Protein AF-X1VL37-F1 (afdb_monomer_lite)

InterPro domains:
  IPR004948 Nucleoside-triphosphatase, THEP1 type [PF03266] (1-52)
  IPR004948 Nucleoside-triphosphatase, THEP1 type [PTHR43146] (1-53)
  IPR027417 P-loop containing nucleoside triphosphate hydrolase [G3DSA:3.40.50.300] (1-53)

Secondary structure (DSSP, 8-state):
-EEEEE-TTGGG-HHHHHHHHHHHTSSS--EEEE-SS--HHHHHHHT-TT---

Organism: NCBI:txid412755

Radius of gyration: 10.21 Å; chains: 1; bounding box: 25×20×21 Å

Structure (mmCIF, N/CA/C/O backbone):
data_AF-X1VL37-F1
#
_entry.id   AF-X1VL37-F1
#
loop_
_atom_site.group_PDB
_atom_site.id
_atom_site.type_symbol
_atom_site.label_atom_id
_atom_site.label_alt_id
_atom_site.label_comp_id
_atom_site.label_asym_id
_atom_site.label_entity_id
_atom_site.label_seq_id
_atom_site.pdbx_PDB_ins_code
_atom_site.Cartn_x
_atom_site.Cartn_y
_atom_site.Cartn_z
_atom_site.occupancy
_atom_site.B_iso_or_equiv
_atom_site.auth_seq_id
_atom_site.auth_comp_id
_atom_site.auth_asym_id
_atom_site.auth_atom_id
_atom_site.pdbx_PDB_model_num
ATOM 1 N N . VAL A 1 1 ? -9.011 6.285 5.495 1.00 96.81 1 VAL A N 1
ATOM 2 C CA . VAL A 1 1 ? -7.633 6.791 5.668 1.00 96.81 1 VAL A CA 1
ATOM 3 C C . VAL A 1 1 ? -7.189 7.292 4.317 1.00 96.81 1 VAL A C 1
ATOM 5 O O . VAL A 1 1 ? -7.403 6.580 3.347 1.00 96.81 1 VAL A O 1
ATOM 8 N N . ILE A 1 2 ? -6.663 8.509 4.254 1.00 97.69 2 ILE A N 1
ATOM 9 C CA . ILE A 1 2 ? -6.103 9.058 3.020 1.00 97.69 2 ILE A CA 1
ATOM 10 C C . ILE A 1 2 ? -4.586 9.006 3.171 1.00 97.69 2 ILE A C 1
ATOM 12 O O . ILE A 1 2 ? -4.072 9.445 4.201 1.00 97.69 2 ILE A O 1
ATOM 16 N N . ILE A 1 3 ? -3.898 8.418 2.198 1.00 97.12 3 ILE A N 1
ATOM 17 C CA . ILE A 1 3 ? -2.435 8.394 2.126 1.00 97.12 3 ILE A CA 1
ATOM 18 C C . ILE A 1 3 ? -2.059 9.145 0.858 1.00 97.12 3 ILE A C 1
ATOM 20 O O . ILE A 1 3 ? -2.425 8.713 -0.228 1.00 97.12 3 ILE A O 1
ATOM 24 N N . ASP A 1 4 ? -1.368 10.271 1.001 1.00 95.44 4 ASP A N 1
ATOM 25 C CA . ASP A 1 4 ? -1.034 11.101 -0.155 1.00 95.44 4 ASP A CA 1
ATOM 26 C C . ASP A 1 4 ? -0.174 10.326 -1.156 1.00 95.44 4 ASP A C 1
ATOM 28 O O . ASP A 1 4 ? -0.597 10.187 -2.292 1.00 95.44 4 ASP A O 1
ATOM 32 N N . GLU A 1 5 ? 0.928 9.695 -0.723 1.00 95.19 5 GLU A N 1
ATOM 33 C CA . GLU A 1 5 ? 1.794 8.888 -1.595 1.00 95.19 5 GLU A CA 1
ATOM 34 C C . GLU A 1 5 ? 2.372 7.644 -0.891 1.00 95.19 5 GLU A C 1
ATOM 36 O O . GLU A 1 5 ? 2.848 7.702 0.245 1.00 95.19 5 GLU A O 1
ATOM 41 N N . ILE A 1 6 ? 2.345 6.503 -1.590 1.00 95.25 6 ILE A N 1
ATOM 42 C CA . ILE A 1 6 ? 3.134 5.296 -1.297 1.00 95.25 6 ILE A CA 1
ATOM 43 C C . ILE A 1 6 ? 4.181 5.154 -2.409 1.00 95.25 6 ILE A C 1
ATOM 45 O O . ILE A 1 6 ? 3.987 4.431 -3.395 1.00 95.25 6 ILE A O 1
ATOM 49 N N . GLY A 1 7 ? 5.275 5.898 -2.261 1.00 92.50 7 GLY A N 1
ATOM 50 C CA . GLY A 1 7 ? 6.343 6.020 -3.241 1.00 92.50 7 GLY A CA 1
ATOM 51 C C . GLY A 1 7 ? 7.624 5.307 -2.816 1.00 92.50 7 GLY A C 1
ATOM 52 O O . GLY A 1 7 ? 7.744 4.728 -1.733 1.00 92.50 7 GLY A O 1
ATOM 53 N N . LYS A 1 8 ? 8.622 5.330 -3.708 1.00 89.31 8 LYS A N 1
ATOM 54 C CA . LYS A 1 8 ? 9.925 4.681 -3.481 1.00 89.31 8 LYS A CA 1
ATOM 55 C C . LYS A 1 8 ? 10.655 5.260 -2.264 1.00 89.31 8 LYS A C 1
ATOM 57 O O . LYS A 1 8 ? 11.422 4.540 -1.633 1.00 89.31 8 LYS A O 1
ATOM 62 N N . MET A 1 9 ? 10.462 6.542 -1.957 1.00 88.19 9 MET A N 1
ATOM 63 C CA . MET A 1 9 ? 11.174 7.209 -0.866 1.00 88.19 9 MET A CA 1
ATOM 64 C C . MET A 1 9 ? 10.586 6.839 0.501 1.00 88.19 9 MET A C 1
ATOM 66 O O . MET A 1 9 ? 11.319 6.565 1.450 1.00 88.19 9 MET A O 1
ATOM 70 N N . GLU A 1 10 ? 9.266 6.741 0.591 1.00 89.81 10 GLU A N 1
ATOM 71 C CA . GLU A 1 10 ? 8.534 6.485 1.830 1.00 89.81 10 GLU A CA 1
ATOM 72 C C . GLU A 1 10 ? 8.751 5.043 2.299 1.00 89.81 10 GLU A C 1
ATOM 74 O O . GLU A 1 10 ? 8.928 4.780 3.491 1.00 89.81 10 GLU A O 1
ATOM 79 N N . ILE A 1 11 ? 8.831 4.102 1.354 1.00 92.44 11 ILE A N 1
ATOM 80 C CA . ILE A 1 11 ? 9.068 2.681 1.636 1.00 92.44 11 ILE A CA 1
ATOM 81 C C . ILE A 1 11 ? 10.518 2.373 2.054 1.00 92.44 11 ILE A C 1
ATOM 83 O O . ILE A 1 11 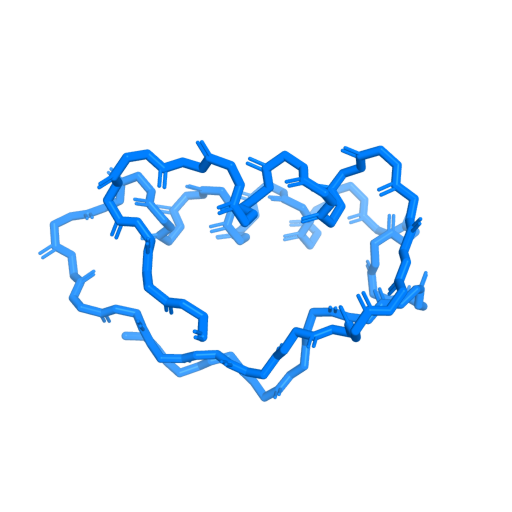? 10.839 1.219 2.324 1.00 92.44 11 ILE A O 1
ATOM 87 N N . PHE A 1 12 ? 11.421 3.348 2.180 1.00 92.38 12 PHE A N 1
ATOM 88 C CA . PHE A 1 12 ? 12.663 3.106 2.931 1.00 92.38 12 PHE A CA 1
ATOM 89 C C . PHE A 1 12 ? 12.418 3.043 4.445 1.00 92.38 12 PHE A C 1
ATOM 91 O O . PHE A 1 12 ? 13.215 2.455 5.171 1.00 92.38 12 PHE A O 1
ATOM 98 N N . SER A 1 13 ? 11.306 3.598 4.932 1.00 94.81 13 SER A N 1
ATOM 99 C CA . SER A 1 13 ? 10.934 3.569 6.344 1.00 94.81 13 SER A CA 1
ATOM 100 C C . SER A 1 13 ? 10.083 2.343 6.666 1.00 94.81 13 SER A C 1
ATOM 102 O O . SER A 1 13 ? 8.923 2.246 6.263 1.00 94.81 13 SER A O 1
ATOM 104 N N . ASP A 1 14 ? 10.616 1.419 7.463 1.00 95.62 14 ASP A N 1
ATOM 105 C CA . ASP A 1 14 ? 9.846 0.247 7.901 1.00 95.62 14 ASP A CA 1
ATOM 106 C C . ASP A 1 14 ? 8.639 0.639 8.762 1.00 95.62 14 ASP A C 1
ATOM 108 O O . ASP A 1 14 ? 7.556 0.079 8.603 1.00 95.62 14 ASP A O 1
ATOM 112 N N . LYS A 1 15 ? 8.762 1.706 9.563 1.00 97.00 15 LYS A N 1
ATOM 113 C CA . LYS A 1 15 ? 7.623 2.277 10.299 1.00 97.00 15 LYS A CA 1
ATOM 114 C C . LYS A 1 15 ? 6.517 2.753 9.360 1.00 97.00 15 LYS A C 1
ATOM 116 O O . LYS A 1 15 ? 5.340 2.595 9.675 1.00 97.00 15 LYS A O 1
ATOM 121 N N . PHE A 1 16 ? 6.875 3.345 8.220 1.00 96.00 16 PHE A N 1
ATOM 122 C CA . PHE A 1 16 ? 5.887 3.752 7.224 1.00 96.00 16 PHE A CA 1
ATOM 123 C C . PHE A 1 16 ? 5.184 2.525 6.637 1.00 96.00 16 PHE A C 1
ATOM 125 O O . PHE A 1 16 ? 3.954 2.470 6.650 1.00 96.00 16 PHE A O 1
ATOM 132 N N . LYS A 1 17 ? 5.944 1.495 6.236 1.00 96.12 17 LYS A N 1
ATOM 133 C CA . LYS A 1 17 ? 5.381 0.234 5.724 1.00 96.12 17 LYS A CA 1
ATOM 134 C C . LYS A 1 17 ? 4.407 -0.417 6.700 1.00 96.12 17 LYS A C 1
ATOM 136 O O . LYS A 1 17 ? 3.340 -0.871 6.291 1.00 96.12 17 LYS A O 1
ATOM 141 N N . GLU A 1 18 ? 4.761 -0.464 7.982 1.00 97.56 18 GLU A N 1
ATOM 142 C CA . GLU A 1 18 ? 3.912 -1.021 9.038 1.00 97.56 18 GLU A CA 1
ATOM 143 C C . GLU A 1 18 ? 2.602 -0.243 9.180 1.00 97.56 18 GLU A C 1
ATOM 145 O O . GLU A 1 18 ? 1.535 -0.844 9.308 1.00 97.56 18 GLU A O 1
ATOM 150 N N . LYS A 1 19 ? 2.650 1.094 9.122 1.00 97.12 19 LYS A N 1
ATOM 151 C CA . LYS A 1 19 ? 1.449 1.937 9.199 1.00 97.12 19 LYS A CA 1
ATOM 152 C C . LYS A 1 19 ? 0.561 1.790 7.971 1.00 97.12 19 LYS A C 1
ATOM 154 O O . LYS A 1 19 ? -0.654 1.692 8.138 1.00 97.12 19 LYS A O 1
ATOM 159 N N . VAL A 1 20 ? 1.140 1.729 6.772 1.00 96.94 20 VAL A N 1
ATOM 160 C CA . VAL A 1 20 ? 0.401 1.444 5.534 1.00 96.94 20 VAL A CA 1
ATOM 161 C C . VAL A 1 20 ? -0.299 0.093 5.651 1.00 96.94 20 VAL A C 1
ATOM 163 O O . VAL A 1 20 ? -1.513 0.017 5.472 1.00 96.94 20 VAL A O 1
ATOM 166 N N . LEU A 1 21 ? 0.425 -0.954 6.053 1.00 97.06 21 LEU A N 1
ATOM 167 C CA . LEU A 1 21 ? -0.141 -2.293 6.198 1.00 97.06 21 LEU A CA 1
ATOM 168 C C . LEU A 1 21 ? -1.238 -2.345 7.270 1.00 97.06 21 LEU A C 1
ATOM 170 O O . LEU A 1 21 ? -2.274 -2.967 7.056 1.00 97.06 21 LEU A O 1
ATOM 174 N N . ALA A 1 22 ? -1.060 -1.654 8.396 1.00 98.12 22 ALA A N 1
ATOM 175 C CA . ALA A 1 22 ? -2.089 -1.542 9.427 1.00 98.12 22 ALA A CA 1
ATOM 176 C C . ALA A 1 22 ? -3.352 -0.826 8.921 1.00 98.12 22 ALA A C 1
ATOM 178 O O . ALA A 1 22 ? -4.457 -1.191 9.318 1.00 98.12 22 ALA A O 1
ATOM 179 N N . CYS A 1 23 ? -3.212 0.173 8.043 1.00 97.75 23 CYS A N 1
ATOM 180 C CA . CYS A 1 23 ? -4.355 0.831 7.412 1.00 97.75 23 CYS A CA 1
ATOM 181 C C . CYS A 1 23 ? -5.072 -0.111 6.440 1.00 97.75 23 CYS A C 1
ATOM 183 O O . CYS A 1 23 ? -6.292 -0.240 6.535 1.00 97.75 23 CYS A O 1
ATOM 185 N N . LEU A 1 24 ? -4.322 -0.801 5.574 1.00 97.19 24 LEU A N 1
ATOM 186 C CA . LEU A 1 24 ? -4.856 -1.764 4.604 1.00 97.19 24 LEU A CA 1
ATOM 187 C C . LEU A 1 24 ? -5.513 -2.979 5.277 1.00 97.19 24 LE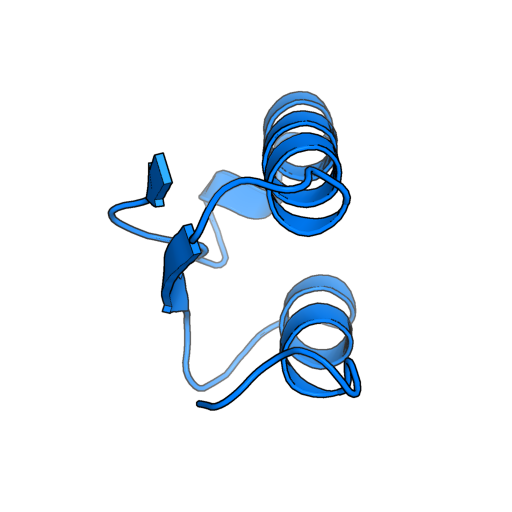U A C 1
ATOM 189 O O . LEU A 1 24 ? -6.486 -3.511 4.769 1.00 97.19 24 LEU A O 1
ATOM 193 N N . ASN A 1 25 ? -5.028 -3.405 6.443 1.00 97.56 25 ASN A N 1
ATOM 194 C CA . ASN A 1 25 ? -5.617 -4.514 7.205 1.00 97.56 25 ASN A CA 1
ATOM 195 C C . ASN A 1 25 ? -6.753 -4.071 8.145 1.00 97.56 25 ASN A C 1
ATOM 197 O O . ASN A 1 25 ? -7.277 -4.876 8.918 1.00 97.56 25 ASN A O 1
ATOM 201 N N . SER A 1 26 ? -7.117 -2.788 8.137 1.00 97.19 26 SER A N 1
ATOM 202 C CA . SER A 1 26 ? -8.218 -2.275 8.948 1.00 97.19 26 SER A CA 1
ATOM 203 C C . SER A 1 26 ? -9.549 -2.367 8.201 1.00 97.19 26 SER A C 1
ATOM 205 O O . SER A 1 26 ? -9.595 -2.445 6.982 1.00 97.19 26 SER A O 1
ATOM 207 N N . LYS A 1 27 ? -10.666 -2.252 8.927 1.00 96.31 27 LYS A N 1
ATOM 208 C CA . LYS A 1 27 ? -12.006 -2.145 8.315 1.00 96.31 27 LYS A CA 1
ATOM 209 C C . LYS A 1 27 ? -12.290 -0.771 7.685 1.00 96.31 27 LYS A C 1
ATOM 211 O O . LYS A 1 27 ? -13.418 -0.505 7.281 1.00 96.31 27 LYS A O 1
ATOM 216 N N . LYS A 1 28 ? -11.324 0.155 7.698 1.00 96.69 28 LYS A N 1
ATOM 217 C CA . LYS A 1 28 ? -11.518 1.520 7.195 1.00 96.69 28 LYS A CA 1
ATOM 218 C C . LYS A 1 28 ? -11.287 1.538 5.690 1.00 96.69 28 LYS A C 1
ATOM 220 O O . LYS A 1 28 ? -10.316 0.964 5.221 1.00 96.69 28 LYS A O 1
ATOM 225 N N . PHE A 1 29 ? -12.100 2.301 4.965 1.00 97.19 29 PHE A N 1
ATOM 226 C CA . PHE A 1 29 ? -11.822 2.602 3.562 1.00 97.19 29 PHE A CA 1
ATOM 227 C C . PHE A 1 29 ? -10.485 3.349 3.432 1.00 97.19 29 PHE A C 1
ATOM 229 O O . PHE A 1 29 ? -10.235 4.299 4.190 1.00 97.19 29 PHE A O 1
ATOM 236 N N . VAL A 1 30 ? -9.629 2.926 2.502 1.00 98.19 30 VAL A N 1
ATOM 237 C CA . VAL A 1 30 ? -8.318 3.531 2.236 1.00 98.19 30 VAL A CA 1
ATOM 238 C C . VAL A 1 30 ? -8.306 4.073 0.812 1.00 98.19 30 VAL A C 1
ATOM 240 O O . VAL A 1 30 ? -8.585 3.340 -0.127 1.00 98.19 30 VAL A O 1
ATOM 243 N N . LEU A 1 31 ? -7.969 5.352 0.672 1.00 98.25 31 LEU A N 1
ATOM 244 C CA . LEU A 1 31 ? -7.684 5.985 -0.612 1.00 98.25 31 LEU A CA 1
ATOM 245 C C . LEU A 1 31 ? -6.226 6.431 -0.587 1.00 98.25 31 LEU A C 1
ATOM 247 O O . LEU A 1 31 ? -5.818 7.120 0.350 1.00 98.25 31 LEU A O 1
ATOM 251 N N . ALA A 1 32 ? -5.445 6.016 -1.577 1.00 97.00 32 ALA A N 1
ATOM 252 C CA . ALA A 1 32 ? -4.026 6.328 -1.635 1.00 97.00 32 ALA A CA 1
ATOM 253 C C . ALA A 1 32 ? -3.568 6.584 -3.068 1.00 97.00 32 ALA A C 1
ATOM 255 O O . ALA A 1 32 ? -4.122 5.986 -3.990 1.00 97.00 32 ALA A O 1
ATOM 256 N N . THR A 1 33 ? -2.529 7.402 -3.253 1.00 96.50 33 THR A N 1
ATOM 257 C CA . THR A 1 33 ? -1.740 7.332 -4.490 1.00 96.50 33 THR A CA 1
ATOM 258 C C . THR A 1 33 ? -0.577 6.366 -4.299 1.00 96.50 33 THR A C 1
ATOM 260 O O . THR A 1 33 ? 0.008 6.255 -3.218 1.00 96.50 33 THR A O 1
ATOM 263 N N . ILE A 1 34 ? -0.276 5.600 -5.341 1.00 94.81 34 ILE A N 1
ATOM 264 C CA . ILE A 1 34 ? 0.757 4.571 -5.312 1.00 94.81 34 ILE A CA 1
ATOM 265 C C . ILE A 1 34 ? 1.553 4.626 -6.611 1.00 94.81 34 ILE A C 1
ATOM 267 O O . ILE A 1 34 ? 0.981 4.751 -7.696 1.00 94.81 34 ILE A O 1
ATOM 271 N N . GLY A 1 35 ? 2.880 4.533 -6.509 1.00 92.50 35 GLY A N 1
ATOM 272 C CA . GLY A 1 35 ? 3.755 4.595 -7.679 1.00 92.50 35 GLY A CA 1
ATOM 273 C C . GLY A 1 35 ? 3.398 3.527 -8.719 1.00 92.50 35 GLY A C 1
ATOM 274 O O . GLY A 1 35 ? 3.148 2.374 -8.366 1.00 92.50 35 GLY A O 1
ATOM 275 N N . ILE A 1 36 ? 3.360 3.888 -10.010 1.00 88.50 36 ILE A N 1
ATOM 276 C CA . ILE A 1 36 ? 3.050 2.952 -11.112 1.00 88.50 36 ILE A CA 1
ATOM 277 C C . ILE A 1 36 ? 4.102 1.834 -11.170 1.00 88.50 36 ILE A C 1
ATOM 279 O O . ILE A 1 36 ? 3.750 0.654 -11.159 1.00 88.50 36 ILE A O 1
ATOM 283 N N . GLY A 1 37 ? 5.382 2.209 -11.163 1.00 80.94 37 GLY A N 1
ATOM 284 C CA . GLY A 1 37 ? 6.502 1.303 -10.915 1.00 80.94 37 GLY A CA 1
ATOM 285 C C . GLY A 1 37 ? 6.839 1.230 -9.426 1.00 80.94 37 GLY A C 1
ATOM 286 O O . GLY A 1 37 ? 6.410 2.067 -8.635 1.00 80.94 37 GLY A O 1
ATOM 287 N N . GLY A 1 38 ? 7.632 0.243 -9.028 1.00 74.81 38 GLY A N 1
A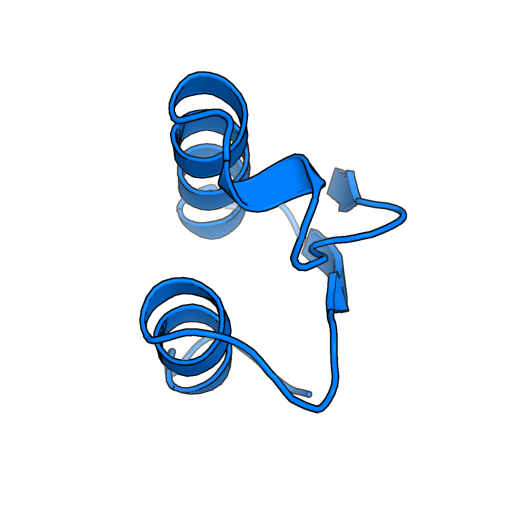TOM 288 C CA . GLY A 1 38 ? 8.002 0.096 -7.629 1.00 74.81 38 GLY A CA 1
ATOM 289 C C . GLY A 1 38 ? 8.845 -1.134 -7.366 1.00 74.81 38 GLY A C 1
ATOM 290 O O . GLY A 1 38 ? 9.156 -1.909 -8.269 1.00 74.81 38 GLY A O 1
ATOM 291 N N . ASP A 1 39 ? 9.230 -1.295 -6.108 1.00 84.69 39 ASP A N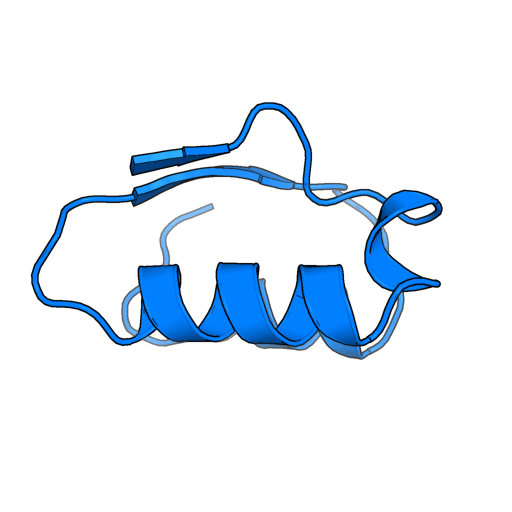 1
ATOM 292 C CA . ASP A 1 39 ? 9.883 -2.507 -5.647 1.00 84.69 39 ASP A CA 1
ATOM 293 C C . ASP A 1 39 ? 8.855 -3.629 -5.384 1.00 84.69 39 ASP A C 1
ATOM 295 O O . ASP A 1 39 ? 7.654 -3.529 -5.677 1.00 84.69 39 ASP A O 1
ATOM 299 N N . LYS A 1 40 ? 9.335 -4.730 -4.799 1.00 90.62 40 LYS A N 1
ATOM 300 C CA . LYS A 1 40 ? 8.483 -5.862 -4.416 1.00 90.62 40 LYS A CA 1
ATOM 301 C C . LYS A 1 40 ? 7.404 -5.477 -3.395 1.00 90.62 40 LYS A C 1
ATOM 303 O O . LYS A 1 40 ? 6.396 -6.168 -3.326 1.00 90.62 40 LYS A O 1
ATOM 308 N N . TYR A 1 41 ? 7.596 -4.426 -2.595 1.00 92.50 41 TYR A N 1
ATOM 309 C CA . TYR A 1 41 ? 6.617 -3.998 -1.598 1.00 92.50 41 TYR A CA 1
ATOM 310 C C . TYR A 1 41 ? 5.420 -3.310 -2.260 1.00 92.50 41 TYR A C 1
ATOM 312 O O . TYR A 1 41 ? 4.285 -3.709 -2.013 1.00 92.50 41 TYR A O 1
ATOM 320 N N . ILE A 1 42 ? 5.667 -2.348 -3.156 1.00 93.94 42 ILE A N 1
ATOM 321 C CA . ILE A 1 42 ? 4.599 -1.662 -3.906 1.00 93.94 42 ILE A CA 1
ATOM 322 C C . ILE A 1 42 ? 3.787 -2.662 -4.735 1.00 93.94 42 ILE A C 1
ATOM 324 O O . ILE A 1 42 ? 2.558 -2.625 -4.715 1.00 93.94 42 ILE A O 1
ATOM 328 N N . SER A 1 43 ? 4.468 -3.584 -5.422 1.00 93.69 43 SER A N 1
ATOM 329 C CA . SER A 1 43 ? 3.810 -4.590 -6.271 1.00 93.69 43 SER A CA 1
ATOM 330 C C . SER A 1 43 ? 2.843 -5.464 -5.463 1.00 93.69 43 SER A C 1
ATOM 332 O O . SER A 1 43 ? 1.690 -5.628 -5.847 1.00 93.69 43 SER A O 1
ATOM 334 N N . ARG A 1 44 ? 3.257 -5.902 -4.267 1.00 94.88 44 ARG A N 1
ATOM 335 C CA . ARG A 1 44 ? 2.421 -6.707 -3.362 1.00 94.88 44 ARG A CA 1
ATOM 336 C C . ARG A 1 44 ? 1.178 -5.990 -2.852 1.00 94.88 44 ARG A C 1
ATOM 338 O O . ARG A 1 44 ? 0.209 -6.661 -2.529 1.00 94.88 44 ARG A O 1
ATOM 345 N N . ILE A 1 45 ? 1.196 -4.660 -2.726 1.00 96.06 45 ILE A N 1
ATOM 346 C CA . ILE A 1 45 ? -0.009 -3.907 -2.341 1.00 96.06 45 ILE A CA 1
ATOM 347 C C . ILE A 1 45 ? -1.041 -3.974 -3.469 1.00 96.06 45 ILE A C 1
ATOM 349 O O . ILE A 1 45 ? -2.215 -4.190 -3.196 1.00 96.06 45 ILE A O 1
ATOM 353 N N . LYS A 1 46 ? -0.602 -3.829 -4.723 1.00 94.75 46 LYS A N 1
ATOM 354 C CA . LYS A 1 46 ? -1.478 -3.858 -5.905 1.00 94.75 46 LYS A CA 1
ATOM 355 C C . LYS A 1 46 ? -2.059 -5.241 -6.196 1.00 94.75 46 LYS A C 1
ATOM 357 O O . LYS A 1 46 ? -3.129 -5.331 -6.774 1.00 94.75 46 LYS A O 1
ATOM 362 N N . GLU A 1 47 ? -1.346 -6.294 -5.809 1.00 95.69 47 GLU A N 1
ATOM 363 C CA . GLU A 1 47 ? -1.756 -7.695 -5.984 1.00 95.69 47 GLU A CA 1
ATOM 364 C C . GLU A 1 47 ? -2.765 -8.176 -4.929 1.00 95.69 47 GLU A C 1
ATOM 366 O O . GLU A 1 47 ? -3.195 -9.325 -4.986 1.00 95.69 47 GLU A O 1
ATOM 371 N N . ARG A 1 48 ? -3.128 -7.346 -3.942 1.00 96.75 48 ARG A N 1
ATOM 372 C CA . ARG A 1 48 ? -4.123 -7.735 -2.937 1.00 96.75 48 ARG A CA 1
ATOM 373 C C . ARG A 1 48 ? -5.517 -7.820 -3.558 1.00 96.75 48 ARG A C 1
ATOM 375 O O . ARG A 1 48 ? -5.937 -6.910 -4.264 1.00 96.75 48 ARG A O 1
ATOM 382 N N . ASP A 1 49 ? -6.272 -8.846 -3.173 1.00 97.44 49 ASP A N 1
ATOM 383 C CA . ASP A 1 49 ? -7.643 -9.075 -3.657 1.00 97.44 49 ASP A CA 1
ATOM 384 C C . ASP A 1 49 ? -8.632 -7.960 -3.266 1.00 97.44 49 ASP A C 1
ATOM 386 O O . ASP A 1 49 ? -9.679 -7.800 -3.892 1.00 97.44 49 ASP A O 1
ATOM 390 N N . ASP A 1 50 ? -8.320 -7.193 -2.215 1.00 96.75 50 ASP A N 1
ATOM 391 C CA . ASP A 1 50 ? -9.127 -6.077 -1.713 1.00 96.75 50 ASP A CA 1
ATOM 392 C C . ASP A 1 50 ? -8.694 -4.706 -2.260 1.00 96.75 50 ASP A C 1
ATOM 394 O O . ASP A 1 50 ? -9.210 -3.675 -1.821 1.00 96.75 50 ASP A O 1
ATOM 398 N N . VAL A 1 51 ? -7.755 -4.675 -3.212 1.00 96.94 51 VAL A N 1
ATOM 399 C CA . VAL A 1 51 ? -7.238 -3.448 -3.824 1.00 96.94 51 VAL A CA 1
ATOM 400 C C . VAL A 1 51 ? -7.736 -3.308 -5.260 1.00 96.94 51 VAL A C 1
ATOM 402 O O . VAL A 1 51 ? -7.752 -4.245 -6.050 1.00 96.94 51 VAL A O 1
ATOM 405 N N . THR A 1 52 ? -8.131 -2.088 -5.612 1.00 96.06 52 THR A N 1
ATOM 406 C CA . THR A 1 52 ? -8.396 -1.665 -6.992 1.00 96.06 52 THR A CA 1
ATOM 407 C C . THR A 1 52 ? -7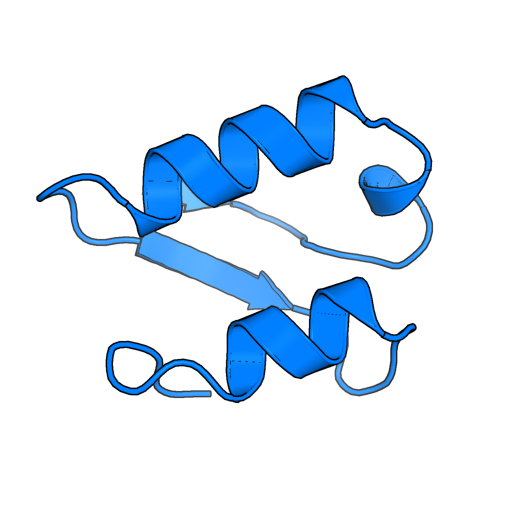.462 -0.500 -7.303 1.00 96.06 52 THR A C 1
ATOM 409 O O . THR A 1 52 ? -7.381 0.435 -6.504 1.00 96.06 52 THR A O 1
ATOM 412 N N . VAL A 1 53 ? -6.730 -0.590 -8.418 1.00 89.62 53 VAL A N 1
ATOM 413 C CA . VAL A 1 53 ? -5.715 0.387 -8.863 1.00 89.62 53 VAL A CA 1
ATOM 414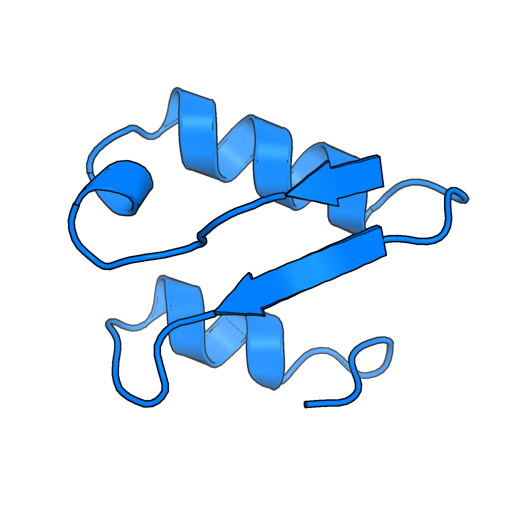 C C . VAL A 1 53 ? -6.210 1.142 -10.084 1.00 89.62 53 VAL A C 1
ATOM 416 O O . VAL A 1 53 ? -6.762 0.474 -10.986 1.00 89.62 53 VAL A O 1
#

Sequence (53 aa):
VIIDEIGKMEIFSDKFKEKVLACLNSKKFVLATIGIGGDKYISRIKERDDVTV

pLDDT: mean 94.34, std 4.45, range [74.81, 98.25]

Foldseek 3Di:
DEEAEPDAVQVVDPVSLVVVVVVVPDPDDYDYHYDPDYDPSSVVVCPDPPDDD